Protein AF-A0A2V5LTT9-F1 (afdb_monomer_lite)

Sequence (77 aa):
MREQKWTPLTNPATELASITRDNKGVAFLFSLENEQYQKRTLELFTGGNHGEVTRQRGKHLFYTYVLTPPEAQAPQK

Radius of gyration: 12.73 Å; chains: 1; bounding box: 32×24×36 Å

Foldseek 3Di:
DPDDDDDDDPCCVPCVLVDQLDLAWDKDKAAPVRVVCVVVNPQFQPDWDWDFDADVVRHTGTIMTIGGSVSSPDHTD

Secondary structure (DSSP, 8-state):
-PPP-----S-HHHHGGG----TT-EEEEE-GGGTHHHHHHHHH--S-EEEEEE-TTS-EEEEEEEE-HHHHTSPP-

pLDDT: mean 84.1, std 9.02, range [49.06, 94.31]

Structure (mmCIF, N/CA/C/O backbone):
data_AF-A0A2V5LTT9-F1
#
_entry.id   AF-A0A2V5LTT9-F1
#
loop_
_atom_site.group_PDB
_atom_site.id
_atom_site.type_symbol
_atom_site.label_atom_id
_atom_site.label_alt_id
_atom_site.label_comp_id
_atom_site.label_asym_id
_atom_site.label_entity_id
_atom_site.label_seq_id
_atom_site.pdbx_PDB_ins_code
_atom_site.Cartn_x
_atom_site.Cartn_y
_atom_site.Cartn_z
_atom_site.occupancy
_atom_site.B_iso_or_equiv
_atom_site.auth_seq_id
_atom_site.auth_comp_id
_atom_site.auth_asym_id
_atom_site.auth_atom_id
_atom_site.pdbx_PDB_model_num
ATOM 1 N N . MET A 1 1 ? -22.199 5.842 -6.038 1.00 49.06 1 MET A N 1
ATOM 2 C CA . MET A 1 1 ? -20.797 5.363 -6.052 1.00 49.06 1 MET A CA 1
ATOM 3 C C . MET A 1 1 ? -20.122 5.855 -4.783 1.00 49.06 1 MET A C 1
ATOM 5 O O . MET A 1 1 ? -20.404 6.977 -4.387 1.00 49.06 1 MET A O 1
ATOM 9 N N . ARG A 1 2 ? -19.304 5.040 -4.105 1.00 62.34 2 ARG A N 1
ATOM 10 C CA . ARG A 1 2 ? -18.487 5.553 -2.993 1.00 62.34 2 ARG A CA 1
ATOM 11 C C . ARG A 1 2 ? -17.366 6.395 -3.597 1.00 62.34 2 ARG A C 1
ATOM 13 O O . ARG A 1 2 ? -16.667 5.914 -4.483 1.00 62.34 2 ARG A O 1
ATOM 20 N N . GLU A 1 3 ? -17.252 7.641 -3.161 1.00 74.38 3 GLU A N 1
ATOM 21 C CA . GLU A 1 3 ? -16.195 8.548 -3.603 1.00 74.38 3 GLU A CA 1
ATOM 22 C C . GLU A 1 3 ? -14.838 8.029 -3.113 1.00 74.38 3 GLU A C 1
ATOM 24 O O . GLU A 1 3 ? -14.670 7.742 -1.926 1.00 74.38 3 GLU A O 1
ATOM 29 N N . GLN A 1 4 ? -13.900 7.859 -4.044 1.00 77.19 4 GLN A N 1
ATOM 30 C CA . GLN A 1 4 ? -12.517 7.486 -3.763 1.00 77.19 4 GLN A CA 1
ATOM 31 C C . GLN A 1 4 ? -11.657 8.735 -3.915 1.00 77.19 4 GLN A C 1
ATOM 33 O O . GLN A 1 4 ? -11.701 9.389 -4.956 1.00 77.19 4 GLN A O 1
ATOM 38 N N . LYS A 1 5 ? -10.875 9.056 -2.884 1.00 84.19 5 LYS A N 1
ATOM 39 C CA . LYS A 1 5 ? -9.952 10.189 -2.889 1.00 84.19 5 LYS A CA 1
ATOM 40 C C . LYS A 1 5 ? -8.525 9.661 -2.827 1.00 84.19 5 LYS A C 1
ATOM 42 O O . LYS A 1 5 ? -8.171 8.960 -1.885 1.00 84.19 5 LYS A O 1
ATOM 47 N N . TRP A 1 6 ? -7.725 10.012 -3.828 1.00 84.81 6 TRP A N 1
ATOM 48 C CA . TRP A 1 6 ? -6.314 9.650 -3.904 1.00 84.81 6 TRP A CA 1
ATOM 49 C C . TRP A 1 6 ? -5.455 10.849 -3.519 1.00 84.81 6 TRP A C 1
ATOM 51 O O . TRP A 1 6 ? -5.644 11.939 -4.057 1.00 84.81 6 TRP A O 1
ATOM 61 N N . THR A 1 7 ? -4.506 10.634 -2.611 1.00 87.69 7 THR A N 1
ATOM 62 C CA . THR A 1 7 ? -3.552 11.660 -2.182 1.00 87.69 7 THR A CA 1
ATOM 63 C C . THR A 1 7 ? -2.140 11.115 -2.381 1.00 87.69 7 THR A C 1
ATOM 65 O O . THR A 1 7 ? -1.802 10.112 -1.749 1.00 87.69 7 THR A O 1
ATOM 68 N N . PRO A 1 8 ? -1.314 11.719 -3.251 1.00 88.62 8 PRO A N 1
ATOM 69 C CA . PRO A 1 8 ? 0.094 11.358 -3.332 1.00 88.62 8 PRO A CA 1
ATOM 70 C C . PRO A 1 8 ? 0.808 11.808 -2.054 1.00 88.62 8 PRO A C 1
ATOM 72 O O . PRO A 1 8 ? 0.583 12.920 -1.578 1.00 88.62 8 PRO A O 1
ATOM 75 N N . LEU A 1 9 ? 1.668 10.946 -1.513 1.00 88.12 9 LEU A N 1
ATOM 76 C CA . LEU A 1 9 ? 2.521 11.291 -0.379 1.00 88.12 9 LEU A CA 1
ATOM 77 C C . LEU A 1 9 ? 3.863 11.788 -0.906 1.00 88.12 9 LEU A C 1
ATOM 79 O O . LEU A 1 9 ? 4.530 11.068 -1.651 1.00 88.12 9 LEU A O 1
ATOM 83 N N . THR A 1 10 ? 4.256 13.002 -0.531 1.00 88.38 10 THR A N 1
ATOM 84 C CA . THR A 1 10 ? 5.499 13.617 -1.041 1.00 88.38 10 THR A CA 1
ATOM 85 C C . THR A 1 10 ? 6.682 13.256 -0.148 1.00 88.38 10 THR A C 1
ATOM 87 O O . THR A 1 10 ? 7.793 13.042 -0.627 1.00 88.38 10 THR A O 1
ATOM 90 N N . ASN A 1 11 ? 6.425 13.111 1.152 1.00 88.50 11 ASN A N 1
ATOM 91 C CA . ASN A 1 11 ? 7.355 12.577 2.132 1.00 88.50 11 ASN A CA 1
ATOM 92 C C . ASN A 1 11 ? 6.696 11.433 2.928 1.00 88.50 11 ASN A C 1
ATOM 94 O O . ASN A 1 11 ? 6.248 11.631 4.065 1.00 88.50 11 ASN A O 1
ATOM 98 N N . PRO A 1 12 ? 6.661 10.204 2.375 1.00 87.50 12 PRO A N 1
ATOM 99 C CA . PRO A 1 12 ? 6.024 9.065 3.036 1.00 87.50 12 PRO A CA 1
ATOM 100 C C . PRO A 1 12 ? 6.622 8.765 4.417 1.00 87.50 12 PRO A C 1
ATOM 102 O O . PRO A 1 12 ? 5.927 8.274 5.303 1.00 87.50 12 PRO A O 1
ATOM 105 N N . ALA A 1 13 ? 7.894 9.104 4.649 1.00 85.06 13 ALA A N 1
ATOM 106 C CA . ALA A 1 13 ? 8.545 8.885 5.935 1.00 85.06 13 ALA A CA 1
ATOM 107 C C . ALA A 1 13 ? 7.927 9.704 7.082 1.00 85.06 13 ALA A C 1
ATOM 109 O O . ALA A 1 13 ? 8.013 9.290 8.233 1.00 85.06 13 ALA A O 1
ATOM 110 N N . THR A 1 14 ? 7.307 10.848 6.818 1.00 86.81 14 THR A N 1
ATOM 111 C CA . THR A 1 14 ? 6.622 11.628 7.863 1.00 86.81 14 THR A CA 1
ATOM 112 C C . THR A 1 14 ? 5.112 11.540 7.723 1.00 86.81 14 THR A C 1
ATOM 114 O O . THR A 1 14 ? 4.408 11.423 8.721 1.00 86.81 14 THR A O 1
ATOM 117 N N . GLU A 1 15 ? 4.615 11.534 6.488 1.00 89.44 15 GLU A N 1
ATOM 118 C CA . GLU A 1 15 ? 3.186 11.634 6.199 1.00 89.44 15 GLU A CA 1
ATOM 119 C C . GLU A 1 15 ? 2.426 10.332 6.480 1.00 89.44 15 GLU A C 1
ATOM 121 O O . GLU A 1 15 ? 1.265 10.397 6.878 1.00 89.44 15 GLU A O 1
ATOM 126 N N . LEU A 1 16 ? 3.063 9.154 6.357 1.00 88.19 16 LEU A N 1
ATOM 127 C CA . LEU A 1 16 ? 2.400 7.866 6.622 1.00 88.19 16 LEU A CA 1
ATOM 128 C C . LEU A 1 16 ? 1.809 7.789 8.034 1.00 88.19 16 LEU A C 1
ATOM 130 O O . LEU A 1 16 ? 0.741 7.216 8.222 1.00 88.19 16 LEU A O 1
ATOM 134 N N . ALA A 1 17 ? 2.485 8.376 9.024 1.00 86.12 17 ALA A N 1
ATOM 135 C CA . ALA A 1 17 ? 2.017 8.374 10.407 1.00 86.12 17 ALA A CA 1
ATOM 136 C C . ALA A 1 17 ? 0.781 9.265 10.622 1.00 86.12 17 ALA A C 1
ATOM 138 O O . ALA A 1 17 ? 0.040 9.053 11.576 1.00 86.12 17 ALA A O 1
ATOM 139 N N . SER A 1 18 ? 0.551 10.242 9.741 1.00 85.25 18 SER A N 1
ATOM 140 C CA . SER A 1 18 ? -0.548 11.209 9.835 1.00 85.25 18 SER A CA 1
ATOM 141 C C . SER A 1 18 ? -1.802 10.790 9.066 1.00 85.25 18 SER A C 1
ATOM 143 O O . SER A 1 18 ? -2.793 11.518 9.080 1.00 85.25 18 SER A O 1
ATOM 145 N N . ILE A 1 19 ? -1.780 9.644 8.382 1.00 85.12 19 ILE A N 1
ATOM 146 C CA . ILE A 1 19 ? -2.931 9.166 7.614 1.00 85.12 19 ILE A CA 1
ATOM 147 C C . ILE A 1 19 ? -4.023 8.704 8.571 1.00 85.12 19 ILE A C 1
ATOM 149 O O . ILE A 1 19 ? -3.893 7.696 9.267 1.00 85.12 19 ILE A O 1
ATOM 153 N N . THR A 1 20 ? -5.132 9.437 8.567 1.00 75.56 20 T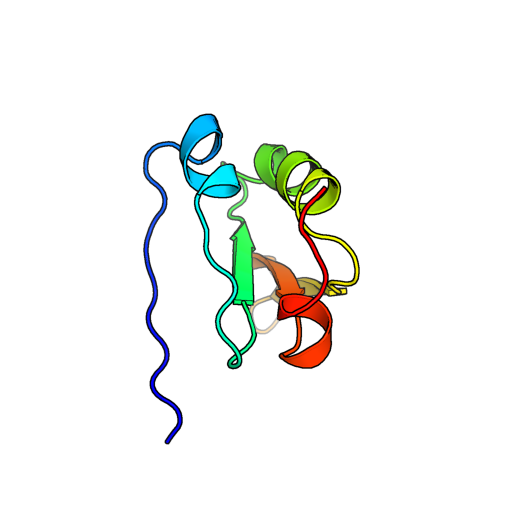HR A N 1
ATOM 154 C CA . THR A 1 20 ? -6.331 9.078 9.315 1.00 75.56 20 THR A CA 1
ATOM 155 C C . THR A 1 20 ? -7.111 8.003 8.575 1.00 75.56 20 THR A C 1
ATOM 157 O O . THR A 1 20 ? -7.368 8.089 7.372 1.00 75.56 20 THR A O 1
ATOM 160 N N . ARG A 1 21 ? -7.501 6.972 9.317 1.00 73.25 21 ARG A N 1
ATOM 161 C CA . ARG A 1 21 ? -8.315 5.873 8.820 1.00 73.25 21 ARG A CA 1
ATOM 162 C C . ARG A 1 21 ? -9.777 6.207 9.089 1.00 73.25 21 ARG A C 1
ATOM 164 O O . ARG A 1 21 ? -10.279 5.992 10.186 1.00 73.25 21 ARG A O 1
ATOM 171 N N . ASP A 1 22 ? -10.453 6.781 8.104 1.00 68.00 22 ASP A N 1
ATOM 172 C CA . ASP A 1 22 ? -11.901 6.965 8.201 1.00 68.00 22 ASP A CA 1
ATOM 173 C C . ASP A 1 22 ? -12.628 5.611 8.087 1.00 68.00 22 ASP A C 1
ATOM 175 O O . ASP A 1 22 ? -12.067 4.601 7.650 1.00 68.00 22 ASP A O 1
ATOM 179 N N . ASN A 1 23 ? -13.933 5.599 8.368 1.00 70.25 23 ASN A N 1
ATOM 180 C CA . ASN A 1 23 ? -14.806 4.411 8.320 1.00 70.25 23 ASN A CA 1
ATOM 181 C C . ASN A 1 23 ? -14.995 3.797 6.909 1.00 70.25 23 ASN A C 1
ATOM 183 O O . ASN A 1 23 ? -15.944 3.045 6.677 1.00 70.25 23 ASN A O 1
ATOM 187 N N . LYS A 1 24 ? -14.156 4.146 5.928 1.00 74.81 24 LYS A N 1
ATOM 188 C CA . LYS A 1 24 ? -14.283 3.746 4.517 1.00 74.81 24 LYS A CA 1
ATOM 189 C C . LYS A 1 24 ? -13.212 2.750 4.058 1.00 74.81 24 LYS A C 1
ATOM 191 O O . LYS A 1 24 ? -13.346 2.225 2.953 1.00 74.81 24 LYS A O 1
ATOM 196 N N . GLY A 1 25 ? -12.240 2.419 4.912 1.00 83.12 25 GLY A N 1
ATOM 197 C CA . GLY A 1 25 ? -11.068 1.632 4.524 1.00 83.12 25 GLY A CA 1
ATOM 198 C C . GLY A 1 25 ? -9.989 2.508 3.883 1.00 83.12 25 GLY A C 1
ATOM 199 O O . GLY A 1 25 ? -10.257 3.641 3.481 1.00 83.12 25 GLY A O 1
ATOM 200 N N . VAL A 1 26 ? -8.763 1.996 3.802 1.00 89.56 26 VAL A N 1
ATOM 201 C CA . VAL A 1 26 ? -7.598 2.710 3.255 1.00 89.56 26 VAL A CA 1
ATOM 202 C C . VAL A 1 26 ? -6.798 1.751 2.382 1.00 89.56 26 VAL A C 1
ATOM 204 O O . VAL A 1 26 ? -6.630 0.587 2.731 1.00 89.56 26 VAL A O 1
ATOM 207 N N . ALA A 1 27 ? -6.293 2.235 1.250 1.00 91.19 27 ALA A N 1
ATOM 208 C CA . ALA A 1 27 ? -5.406 1.475 0.381 1.00 91.19 27 ALA A CA 1
ATOM 209 C C . ALA A 1 27 ? -4.111 2.253 0.139 1.00 91.19 27 ALA A C 1
ATOM 211 O O . ALA A 1 27 ? -4.143 3.432 -0.213 1.00 91.19 27 ALA A O 1
ATOM 212 N N . PHE A 1 28 ? -2.985 1.567 0.290 1.00 92.44 28 PHE A N 1
ATOM 213 C CA . PHE A 1 28 ? -1.659 2.049 -0.068 1.00 92.44 28 PHE A CA 1
ATOM 214 C C . PHE A 1 28 ? -1.216 1.368 -1.355 1.00 92.44 28 PHE A C 1
ATOM 216 O O . PHE A 1 28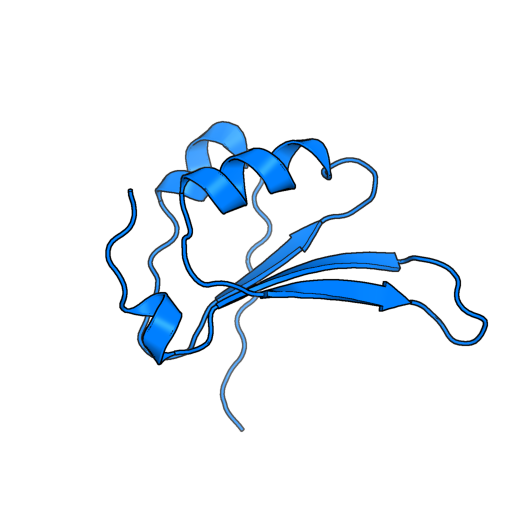 ? -1.377 0.155 -1.492 1.00 92.44 28 PHE A O 1
ATOM 223 N N . LEU A 1 29 ? -0.654 2.141 -2.282 1.00 93.12 29 LEU A N 1
ATOM 224 C CA . LEU A 1 29 ? -0.063 1.641 -3.517 1.00 93.12 29 LEU A CA 1
ATOM 225 C C . LEU A 1 29 ? 1.416 2.009 -3.528 1.00 93.12 29 LEU A C 1
ATOM 227 O O . LEU A 1 29 ? 1.770 3.167 -3.307 1.00 93.12 29 LEU A O 1
ATOM 231 N N . PHE A 1 30 ? 2.264 1.029 -3.807 1.00 92.31 30 PHE A N 1
ATOM 232 C CA . PHE A 1 30 ? 3.712 1.179 -3.821 1.00 92.31 30 PHE A CA 1
ATOM 233 C C . PHE A 1 30 ? 4.226 0.898 -5.228 1.00 92.31 30 PHE A C 1
ATOM 235 O O . PHE A 1 30 ? 4.056 -0.203 -5.750 1.00 92.31 30 PHE A O 1
ATOM 242 N N . SER A 1 31 ? 4.847 1.901 -5.844 1.00 87.38 31 SER A N 1
ATOM 243 C CA . SER A 1 31 ? 5.684 1.705 -7.027 1.00 87.38 31 SER A CA 1
ATOM 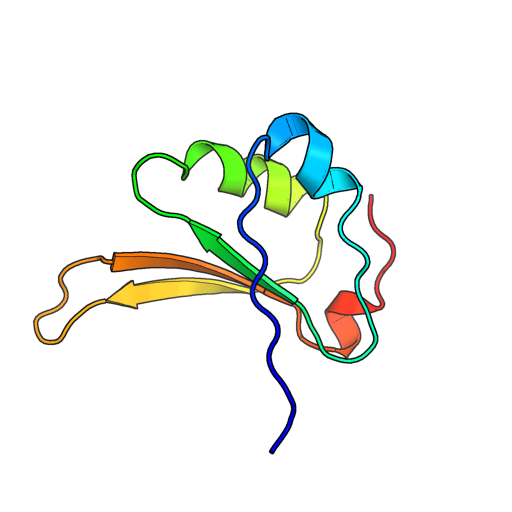244 C C . SER A 1 31 ? 7.021 1.087 -6.641 1.00 87.38 31 SER A C 1
ATOM 246 O O . SER A 1 31 ? 7.424 1.162 -5.481 1.00 87.38 31 SER A O 1
ATOM 248 N N . LEU A 1 32 ? 7.726 0.548 -7.640 1.00 83.62 32 LEU A N 1
ATOM 249 C CA . LEU A 1 32 ? 9.071 -0.027 -7.501 1.00 83.62 32 LEU A CA 1
ATOM 250 C C . LEU A 1 32 ? 10.045 0.892 -6.737 1.00 83.62 32 LEU A C 1
ATOM 252 O O . LEU A 1 32 ? 10.867 0.423 -5.962 1.00 83.62 32 LEU A O 1
ATOM 256 N N . GLU A 1 33 ? 9.937 2.210 -6.919 1.00 85.44 33 GLU A N 1
ATOM 257 C CA . GLU A 1 33 ? 10.816 3.209 -6.284 1.00 85.44 33 GLU A CA 1
ATOM 258 C C . GLU A 1 33 ? 10.487 3.478 -4.804 1.00 85.44 33 GLU A C 1
ATOM 260 O O . GLU A 1 33 ? 11.274 4.102 -4.092 1.00 85.44 33 GLU A O 1
ATOM 265 N N . ASN A 1 34 ? 9.318 3.023 -4.348 1.00 87.50 34 ASN A N 1
ATOM 266 C CA . ASN A 1 34 ? 8.741 3.328 -3.041 1.00 87.50 34 ASN A CA 1
ATOM 267 C C . ASN A 1 34 ? 8.461 2.066 -2.208 1.00 87.50 34 ASN A C 1
ATOM 269 O O . ASN A 1 34 ? 7.816 2.145 -1.159 1.00 87.50 34 ASN A O 1
ATOM 273 N N . GLU A 1 35 ? 8.939 0.898 -2.642 1.00 87.00 35 GLU A N 1
ATOM 274 C CA . GLU A 1 35 ? 8.712 -0.377 -1.953 1.00 87.00 35 GLU A CA 1
ATOM 275 C C . GLU A 1 35 ? 9.279 -0.402 -0.533 1.00 87.00 35 GLU A C 1
ATOM 277 O O . GLU A 1 35 ? 8.699 -1.036 0.348 1.00 87.00 35 GLU A O 1
ATOM 282 N N . GLN A 1 36 ? 10.346 0.354 -0.262 1.00 89.44 36 GLN A N 1
ATOM 283 C CA . GLN A 1 36 ? 10.918 0.498 1.078 1.00 89.44 36 GLN A CA 1
ATOM 284 C C . GLN A 1 36 ? 9.899 0.990 2.118 1.00 89.44 36 GLN A C 1
ATOM 286 O O . GLN A 1 36 ? 10.043 0.706 3.310 1.00 89.44 36 GLN A O 1
ATOM 291 N N . TYR A 1 37 ? 8.847 1.693 1.687 1.00 91.12 37 TYR A N 1
ATOM 292 C CA . TYR A 1 37 ? 7.798 2.175 2.579 1.00 91.12 37 TYR A CA 1
ATOM 293 C C . TYR A 1 37 ? 6.765 1.107 2.940 1.00 91.12 37 TYR A C 1
ATOM 295 O O . TYR A 1 37 ? 6.056 1.296 3.925 1.00 91.12 37 TYR A O 1
ATOM 303 N N . GLN A 1 38 ? 6.726 -0.036 2.241 1.00 90.75 38 GLN A N 1
ATOM 304 C CA . GLN A 1 38 ? 5.834 -1.147 2.589 1.00 90.75 38 GLN A CA 1
ATOM 305 C C . GLN A 1 38 ? 6.056 -1.600 4.028 1.00 90.75 38 GLN A C 1
ATOM 307 O O . GLN A 1 38 ? 5.105 -1.695 4.800 1.00 90.75 38 GLN A O 1
ATOM 312 N N . LYS A 1 39 ? 7.320 -1.809 4.417 1.00 89.06 39 LYS A N 1
ATOM 313 C CA . LYS A 1 39 ? 7.666 -2.236 5.777 1.00 89.06 39 LYS A CA 1
ATOM 314 C C . LYS A 1 39 ? 7.143 -1.251 6.821 1.00 89.06 39 LYS A C 1
ATOM 316 O O . LYS A 1 39 ? 6.536 -1.658 7.805 1.00 89.06 39 LYS A O 1
ATOM 321 N N . ARG A 1 40 ? 7.323 0.046 6.574 1.00 89.62 40 ARG A N 1
ATOM 322 C CA . ARG A 1 40 ? 6.853 1.093 7.484 1.00 89.62 40 ARG A CA 1
ATOM 323 C C . ARG A 1 40 ? 5.329 1.154 7.560 1.00 89.62 40 ARG A C 1
ATOM 325 O O . ARG A 1 40 ? 4.779 1.345 8.640 1.00 89.62 40 ARG A O 1
ATOM 332 N N . THR A 1 41 ? 4.641 0.972 6.436 1.00 90.50 41 THR A N 1
ATOM 333 C CA . THR A 1 41 ? 3.182 0.857 6.424 1.00 90.50 41 THR A CA 1
ATOM 334 C C . THR A 1 41 ? 2.725 -0.344 7.251 1.00 90.50 41 THR A C 1
ATOM 336 O O . THR A 1 41 ? 1.792 -0.202 8.024 1.00 90.50 41 THR A O 1
ATOM 339 N N . LEU A 1 42 ? 3.401 -1.491 7.191 1.00 87.75 42 LEU A N 1
ATOM 340 C CA . LEU A 1 42 ? 3.038 -2.655 8.012 1.00 87.75 42 LEU A CA 1
ATOM 341 C C . LEU A 1 42 ? 3.247 -2.447 9.511 1.00 87.75 42 LEU A C 1
ATOM 343 O O . LEU A 1 42 ? 2.495 -2.977 10.325 1.00 87.75 42 LEU A O 1
ATOM 347 N N . GLU A 1 43 ? 4.282 -1.698 9.883 1.00 88.56 43 GLU A N 1
ATOM 348 C CA . GLU A 1 43 ? 4.564 -1.385 11.284 1.00 88.56 43 GLU A CA 1
ATOM 349 C C . GLU A 1 43 ? 3.487 -0.471 11.884 1.00 88.56 43 GLU A C 1
ATOM 351 O O . GLU A 1 43 ? 3.088 -0.664 13.033 1.00 88.56 43 GLU A O 1
ATOM 356 N N . LEU A 1 44 ? 2.992 0.490 11.099 1.00 87.94 44 LEU A N 1
ATOM 357 C CA . LEU A 1 44 ? 1.979 1.457 11.528 1.00 87.94 44 LEU A CA 1
ATOM 358 C C . LEU A 1 44 ? 0.550 0.904 11.394 1.00 87.94 44 LEU A C 1
ATOM 360 O O . LEU A 1 44 ? -0.319 1.153 12.233 1.00 87.94 44 LEU A O 1
ATOM 364 N N . PHE A 1 45 ? 0.276 0.154 10.333 1.00 87.19 45 PHE A N 1
ATOM 365 C CA . PHE A 1 45 ? -1.057 -0.299 9.959 1.00 87.19 45 PHE A CA 1
ATOM 366 C C . PHE A 1 45 ? -1.156 -1.813 10.091 1.00 87.19 45 PHE A C 1
ATOM 368 O O . PHE A 1 45 ? -0.630 -2.554 9.272 1.00 87.19 45 PHE A O 1
ATOM 375 N N . THR A 1 46 ? -1.850 -2.271 11.132 1.00 84.25 46 THR A N 1
ATOM 376 C CA . THR A 1 46 ? -2.080 -3.691 11.396 1.00 84.25 46 THR A CA 1
ATOM 377 C C . THR A 1 46 ? -3.380 -4.171 10.754 1.00 84.25 46 THR A C 1
ATOM 379 O O . THR A 1 46 ? -4.328 -3.409 10.579 1.00 84.25 46 THR A O 1
ATOM 382 N N . GLY A 1 47 ? -3.428 -5.460 10.414 1.00 84.62 47 GLY A N 1
ATOM 383 C CA . GLY A 1 47 ? -4.646 -6.124 9.938 1.00 84.62 47 GLY A CA 1
ATOM 384 C C . GLY A 1 47 ? -4.946 -5.967 8.448 1.00 84.62 47 GLY A C 1
ATOM 385 O O . GLY A 1 47 ? -5.865 -6.611 7.969 1.00 84.62 47 GLY A O 1
ATOM 386 N N . GLY A 1 48 ? -4.184 -5.170 7.702 1.00 87.06 48 GLY A N 1
ATOM 387 C CA . GLY A 1 48 ? -4.366 -5.043 6.257 1.00 87.06 48 GLY A CA 1
ATOM 388 C C . GLY A 1 48 ? -3.817 -6.231 5.467 1.00 87.06 48 GLY A C 1
ATOM 389 O O . GLY A 1 48 ? -2.984 -7.007 5.943 1.00 87.06 48 GLY A O 1
ATOM 390 N N . ASN A 1 49 ? -4.269 -6.334 4.220 1.00 91.12 49 ASN A N 1
ATOM 391 C CA . ASN A 1 49 ? -3.921 -7.402 3.295 1.00 91.12 49 ASN A CA 1
ATOM 392 C C . ASN A 1 49 ? -2.932 -6.925 2.231 1.00 91.12 49 ASN A C 1
ATOM 394 O O . ASN A 1 49 ? -3.114 -5.871 1.614 1.00 91.12 49 ASN A O 1
ATOM 398 N N . HIS A 1 50 ? -1.910 -7.743 1.987 1.00 91.44 50 HIS A N 1
ATOM 399 C CA . HIS A 1 50 ? -0.987 -7.556 0.877 1.00 91.44 50 HIS A CA 1
ATOM 400 C C . HIS A 1 50 ? -1.622 -7.956 -0.445 1.00 91.44 50 HIS A C 1
ATOM 402 O O . HIS A 1 50 ? -2.356 -8.939 -0.531 1.00 91.44 50 HIS A O 1
ATOM 408 N N . GLY A 1 51 ? -1.275 -7.220 -1.489 1.00 91.50 51 GLY A N 1
ATOM 409 C CA . GLY A 1 51 ? -1.644 -7.565 -2.847 1.00 91.50 51 GLY A CA 1
ATOM 410 C C . GLY A 1 51 ? -0.626 -7.060 -3.849 1.00 91.50 51 GLY A C 1
ATOM 411 O O . GLY A 1 51 ? 0.282 -6.290 -3.532 1.00 91.50 51 GLY A O 1
ATOM 412 N N . GLU A 1 52 ? -0.812 -7.505 -5.079 1.00 93.44 52 GLU A N 1
ATOM 413 C CA . GLU A 1 52 ? -0.018 -7.097 -6.219 1.00 93.44 52 GLU A CA 1
ATOM 414 C C . GLU A 1 52 ? -0.965 -6.800 -7.378 1.00 93.44 52 GLU A C 1
ATOM 416 O O . GLU A 1 52 ? -1.837 -7.603 -7.717 1.00 93.44 52 GLU A O 1
ATOM 421 N N . VAL A 1 53 ? -0.793 -5.635 -7.993 1.00 90.31 53 VAL A N 1
ATOM 422 C CA . VAL A 1 53 ? -1.496 -5.272 -9.218 1.00 90.31 53 VAL A CA 1
ATOM 423 C C . VAL A 1 53 ? -0.570 -5.556 -10.389 1.00 90.31 53 VAL A C 1
ATOM 425 O O . VAL A 1 53 ? 0.526 -5.004 -10.483 1.00 90.31 53 VAL A O 1
ATOM 428 N N . THR A 1 54 ? -1.037 -6.388 -11.316 1.00 91.69 54 THR A N 1
ATOM 429 C CA . THR A 1 54 ? -0.317 -6.740 -12.543 1.00 91.69 54 THR A CA 1
ATOM 430 C C . THR A 1 54 ? -1.108 -6.308 -13.782 1.00 91.69 54 THR A C 1
ATOM 432 O O . THR A 1 54 ? -2.334 -6.182 -13.755 1.00 91.69 54 THR A O 1
ATOM 435 N N . ARG A 1 55 ? -0.420 -6.052 -14.903 1.00 88.38 55 ARG A N 1
ATOM 436 C CA . ARG A 1 55 ? -1.070 -5.908 -16.219 1.00 88.38 55 ARG A CA 1
ATOM 437 C C . ARG A 1 55 ? -1.506 -7.267 -16.759 1.00 88.38 55 ARG A C 1
ATOM 439 O O . ARG A 1 55 ? -0.989 -8.309 -16.361 1.00 88.38 55 ARG A O 1
ATOM 446 N N . GLN A 1 56 ? -2.365 -7.244 -17.782 1.00 82.50 56 GLN A N 1
ATOM 447 C CA . GLN A 1 56 ? -2.543 -8.402 -18.660 1.00 82.50 56 GLN A CA 1
ATOM 448 C C . GLN A 1 56 ? -1.166 -8.907 -19.125 1.00 82.50 56 GLN A C 1
ATOM 450 O O . GLN A 1 56 ? -0.365 -8.122 -19.634 1.00 82.50 56 GLN A O 1
ATOM 455 N N . ARG A 1 57 ? -0.916 -10.213 -18.937 1.00 85.88 57 ARG A N 1
ATOM 456 C CA . ARG A 1 57 ? 0.379 -10.924 -19.074 1.00 85.88 57 ARG A CA 1
ATOM 457 C C . ARG A 1 57 ? 1.315 -10.897 -17.854 1.00 85.88 57 ARG A C 1
ATOM 459 O O . ARG A 1 57 ? 2.476 -11.260 -17.993 1.00 85.88 57 ARG A O 1
ATOM 466 N N . GLY A 1 58 ? 0.832 -10.507 -16.674 1.00 82.62 58 GLY A N 1
ATOM 467 C CA . GLY A 1 58 ? 1.543 -10.727 -15.406 1.00 82.62 58 GLY A CA 1
ATOM 468 C C . GLY A 1 58 ? 2.701 -9.766 -15.131 1.00 82.62 58 GLY A C 1
ATOM 469 O O . GLY A 1 58 ? 3.475 -9.995 -14.211 1.00 82.62 58 GLY A O 1
ATOM 470 N N . LYS A 1 59 ? 2.839 -8.677 -15.900 1.00 88.00 59 LYS A N 1
ATOM 471 C CA . LYS A 1 59 ? 3.841 -7.646 -15.600 1.00 88.00 59 LYS A CA 1
ATOM 472 C C . LYS A 1 59 ? 3.411 -6.854 -14.363 1.00 88.00 59 LYS A C 1
ATOM 474 O O . LYS A 1 59 ? 2.345 -6.237 -14.400 1.00 88.00 59 LYS A O 1
ATOM 479 N N . HIS A 1 60 ? 4.255 -6.832 -13.334 1.00 88.19 60 HIS A N 1
ATOM 480 C CA . HIS A 1 60 ? 4.063 -6.031 -12.125 1.00 88.19 60 HIS A CA 1
ATOM 481 C C . HIS A 1 60 ? 3.810 -4.552 -12.447 1.00 88.19 60 HIS A C 1
ATOM 483 O O . HIS A 1 60 ? 4.472 -3.973 -13.318 1.00 88.19 60 HIS A O 1
ATOM 489 N N . LEU A 1 61 ? 2.855 -3.952 -11.739 1.00 88.19 61 LEU A N 1
ATOM 490 C CA . LEU A 1 61 ? 2.637 -2.510 -11.727 1.00 88.19 61 LEU A CA 1
ATOM 491 C C . LEU A 1 61 ? 2.961 -1.912 -10.364 1.00 88.19 61 LEU A C 1
ATOM 493 O O . LEU A 1 61 ? 3.827 -1.045 -10.289 1.00 88.19 61 LEU A O 1
ATOM 497 N N . PHE A 1 62 ? 2.250 -2.358 -9.329 1.00 91.62 62 PHE A N 1
ATOM 498 C CA . PHE A 1 62 ? 2.387 -1.837 -7.973 1.00 91.62 62 PHE A CA 1
ATOM 499 C C . PHE A 1 62 ? 2.074 -2.932 -6.958 1.00 91.62 62 PHE A C 1
ATOM 501 O O . PHE A 1 62 ? 1.167 -3.744 -7.176 1.00 91.62 62 PHE A O 1
ATOM 508 N N . TYR A 1 63 ? 2.751 -2.902 -5.816 1.00 93.38 6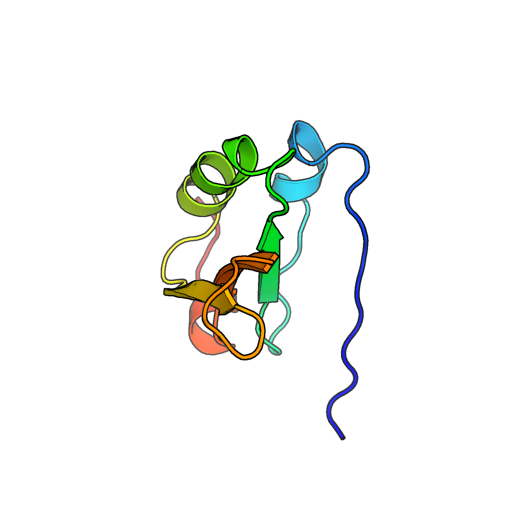3 TYR A N 1
ATOM 509 C CA . TYR A 1 63 ? 2.277 -3.605 -4.630 1.00 93.38 63 TYR A CA 1
ATOM 510 C C . TYR A 1 63 ? 1.184 -2.795 -3.944 1.00 93.38 63 TYR A C 1
ATOM 512 O O . TYR A 1 63 ? 1.145 -1.565 -4.030 1.00 93.38 63 TYR A O 1
ATOM 520 N N . THR A 1 64 ? 0.299 -3.483 -3.236 1.00 94.31 64 THR A N 1
ATOM 521 C CA . THR A 1 64 ? -0.788 -2.858 -2.487 1.00 94.31 64 THR A CA 1
ATOM 522 C C . THR A 1 64 ? -0.828 -3.347 -1.053 1.00 94.31 64 THR A C 1
ATOM 524 O O . THR A 1 64 ? -0.566 -4.519 -0.784 1.00 94.31 64 THR A O 1
ATOM 527 N N . TYR A 1 65 ? -1.239 -2.463 -0.150 1.00 93.25 65 TYR A N 1
ATOM 528 C CA . TYR A 1 65 ? -1.643 -2.825 1.203 1.00 93.25 65 TYR A CA 1
ATOM 529 C C . TYR A 1 65 ? -3.022 -2.237 1.488 1.00 93.25 65 TYR A C 1
ATOM 531 O O . TYR A 1 65 ? -3.196 -1.020 1.413 1.00 93.25 65 TYR A O 1
ATOM 539 N N . VAL A 1 66 ? -4.014 -3.086 1.750 1.00 91.38 66 VAL A N 1
ATOM 540 C CA . VAL A 1 66 ? -5.422 -2.674 1.844 1.00 91.38 66 VAL A CA 1
ATOM 541 C C . VAL A 1 66 ? -5.983 -2.991 3.220 1.00 91.38 66 VAL A C 1
ATOM 543 O O . VAL A 1 66 ? -5.962 -4.139 3.652 1.00 91.38 66 VAL A O 1
ATOM 546 N N . LEU A 1 67 ? -6.531 -1.968 3.869 1.00 88.88 67 LEU A N 1
ATOM 547 C CA . LEU A 1 67 ? -7.289 -2.050 5.111 1.00 88.88 67 LEU A CA 1
ATOM 548 C C . LEU A 1 67 ? -8.773 -1.922 4.780 1.00 88.88 67 LEU A C 1
ATOM 550 O O . LEU A 1 67 ? -9.231 -0.894 4.266 1.00 88.88 67 LEU A O 1
ATOM 554 N N . THR A 1 68 ? -9.537 -2.955 5.094 1.00 86.44 68 THR A N 1
ATOM 555 C CA . THR A 1 68 ? -10.997 -2.913 5.034 1.00 86.44 68 THR A CA 1
ATOM 556 C C . THR A 1 68 ? -11.553 -1.968 6.109 1.00 86.44 68 THR A C 1
ATOM 558 O O . THR A 1 68 ? -10.855 -1.637 7.066 1.00 86.44 68 THR A O 1
ATOM 561 N N . PRO A 1 69 ? -12.810 -1.498 6.001 1.00 82.19 69 PRO A N 1
ATOM 562 C CA . PRO A 1 69 ? -13.378 -0.578 6.988 1.00 82.19 69 PRO A CA 1
ATOM 563 C C . PRO A 1 69 ? -13.291 -1.036 8.459 1.00 82.19 69 PRO A C 1
ATOM 565 O O . PRO A 1 69 ? -13.063 -0.174 9.307 1.00 82.19 69 PRO A O 1
ATOM 568 N N . PRO A 1 70 ? -13.445 -2.332 8.806 1.00 77.56 70 PRO A N 1
ATOM 569 C CA . PRO A 1 70 ? -13.207 -2.806 10.173 1.00 77.56 70 PRO A CA 1
ATOM 570 C C . PRO A 1 70 ? -11.735 -2.711 10.607 1.00 77.56 70 PRO A C 1
ATOM 572 O O . PRO A 1 70 ? -11.454 -2.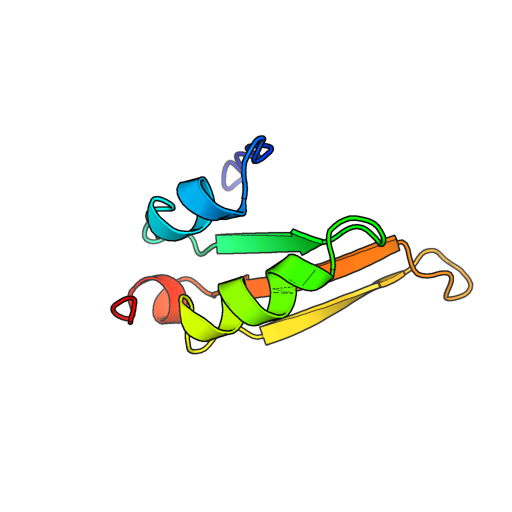293 11.724 1.00 77.56 70 PRO A O 1
ATOM 575 N N . GLU A 1 71 ? -10.792 -3.042 9.723 1.00 78.12 71 GLU A N 1
ATOM 576 C CA . GLU A 1 71 ? -9.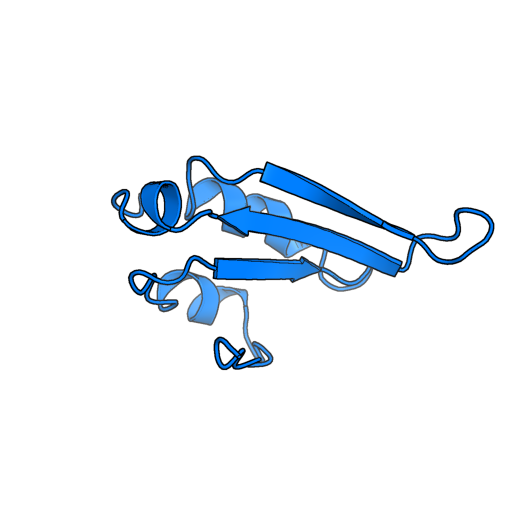344 -2.979 9.997 1.00 78.12 71 GLU A CA 1
ATOM 577 C C . GLU A 1 71 ? -8.849 -1.528 10.085 1.00 78.12 71 GLU A C 1
ATOM 579 O O . GLU A 1 71 ? -7.996 -1.190 10.901 1.00 78.12 71 GLU A O 1
ATOM 584 N N . ALA A 1 72 ? -9.443 -0.638 9.292 1.00 67.88 72 ALA A N 1
ATOM 585 C CA . ALA A 1 72 ? -9.200 0.796 9.343 1.00 67.88 72 ALA A CA 1
ATOM 586 C C . ALA A 1 72 ? -9.606 1.412 10.695 1.00 67.88 72 ALA A C 1
ATOM 588 O O . ALA A 1 72 ? -9.004 2.387 11.122 1.00 67.88 72 ALA A O 1
ATOM 589 N N . GLN A 1 73 ? -10.569 0.828 11.409 1.00 70.06 73 GLN A N 1
ATOM 590 C CA . GLN A 1 73 ? -10.965 1.298 12.742 1.00 70.06 73 GLN A CA 1
ATOM 591 C C . GLN A 1 73 ? -10.051 0.782 13.863 1.00 70.06 73 GLN A C 1
ATOM 593 O O . GLN A 1 73 ? -10.149 1.257 14.995 1.00 70.06 73 GLN A O 1
ATOM 598 N N . ALA A 1 74 ? -9.160 -0.175 13.577 1.00 68.81 74 ALA A N 1
ATOM 599 C CA . ALA A 1 74 ? -8.212 -0.662 14.567 1.00 68.81 74 ALA A CA 1
ATOM 600 C C . ALA A 1 74 ? -7.169 0.425 14.894 1.00 68.81 74 ALA A C 1
ATOM 602 O O . ALA A 1 74 ? -6.695 1.118 13.982 1.00 68.81 74 ALA A O 1
ATOM 603 N N . PRO A 1 75 ? -6.779 0.572 16.175 1.00 64.38 75 PRO A N 1
ATOM 604 C CA . PRO A 1 75 ? -5.796 1.564 16.582 1.00 64.38 75 PRO A CA 1
ATOM 605 C C . PRO A 1 75 ? -4.461 1.349 15.861 1.00 64.38 75 PRO A C 1
ATOM 607 O O . PRO A 1 75 ? -3.980 0.226 15.694 1.00 64.38 75 PRO A O 1
ATOM 610 N N . GLN A 1 76 ? -3.879 2.460 15.418 1.00 65.00 76 GLN A N 1
ATOM 611 C CA . GLN A 1 76 ? -2.519 2.519 14.895 1.00 65.00 76 GLN A CA 1
ATOM 612 C C . GLN A 1 76 ? -1.521 2.277 16.031 1.00 65.00 76 GLN A C 1
ATOM 614 O O . GLN A 1 76 ? -1.773 2.682 17.166 1.00 65.00 76 GLN A O 1
ATOM 619 N N . LYS A 1 77 ? -0.431 1.572 15.723 1.00 60.34 77 LYS A N 1
ATOM 620 C CA . LYS A 1 77 ? 0.613 1.245 16.696 1.00 60.34 77 LYS A CA 1
ATOM 621 C C . LYS A 1 77 ? 1.587 2.401 16.903 1.00 60.34 77 LYS A C 1
ATOM 623 O O . LYS A 1 77 ? 1.777 3.183 15.942 1.00 60.34 77 LYS A O 1
#